Protein AF-A0AAQ4FHE1-F1 (afdb_monomer_lite)

Radius of gyration: 30.02 Å; chains: 1; bounding box: 48×17×109 Å

Foldseek 3Di:
DDDDDDDPPDPDPPPVCVPPPLPDQPCVLLVQLVVLLVQLVVLLVCLVVQLVVCVDPPDDVVSNVSSVVSNVSSVVSNVSSVVSNVVSVVVVVVSVVVVVVVVVVVVVVVVVVVVVVVPD

pLDDT: mean 73.95, std 18.7, range [36.97, 95.25]

Structure (mmCIF, N/CA/C/O backbone):
data_AF-A0AAQ4FHE1-F1
#
_entry.id   AF-A0AAQ4FHE1-F1
#
loop_
_atom_site.group_PDB
_atom_site.id
_atom_site.type_symbol
_atom_site.label_atom_id
_atom_site.label_alt_id
_atom_site.label_comp_id
_atom_site.label_asym_id
_atom_site.label_entity_id
_atom_site.label_seq_id
_atom_site.pdbx_PDB_ins_code
_atom_site.Cartn_x
_atom_site.Cartn_y
_atom_site.Cartn_z
_atom_site.occupancy
_atom_site.B_iso_or_equiv
_atom_site.auth_seq_id
_atom_site.auth_comp_id
_atom_site.auth_asym_id
_atom_site.auth_atom_id
_atom_site.pdbx_PDB_model_num
ATOM 1 N N . PRO A 1 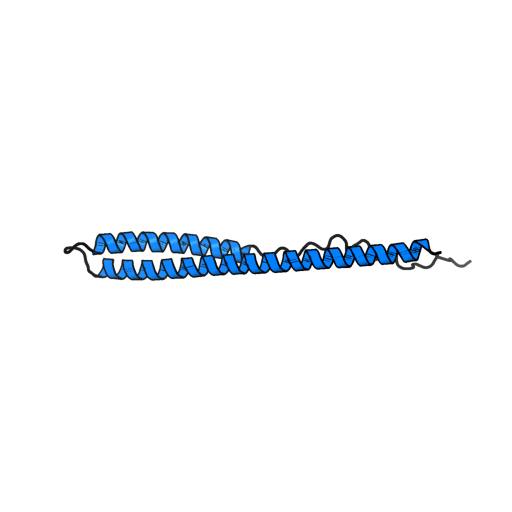1 ? 1.792 11.123 -76.553 1.00 40.34 1 PRO A N 1
ATOM 2 C CA . PRO A 1 1 ? 3.151 10.662 -76.175 1.00 40.34 1 PRO A CA 1
ATOM 3 C C . PRO A 1 1 ? 3.233 10.425 -74.663 1.00 40.34 1 PRO A C 1
ATOM 5 O O . PRO A 1 1 ? 2.769 11.243 -73.879 1.00 40.34 1 PRO A O 1
ATOM 8 N N . ARG A 1 2 ? 3.685 9.225 -74.308 1.00 36.97 2 ARG A N 1
ATOM 9 C CA . ARG A 1 2 ? 3.471 8.519 -73.044 1.00 36.97 2 ARG A CA 1
ATOM 10 C C . ARG A 1 2 ? 4.328 9.094 -71.908 1.00 36.97 2 ARG A C 1
ATOM 12 O O . ARG A 1 2 ? 5.530 9.261 -72.062 1.00 36.97 2 ARG A O 1
ATOM 19 N N . ILE A 1 3 ? 3.674 9.358 -70.781 1.00 50.22 3 ILE A N 1
ATOM 20 C CA . ILE A 1 3 ? 4.248 9.771 -69.497 1.00 50.22 3 ILE A CA 1
ATOM 21 C C . ILE A 1 3 ? 5.111 8.620 -68.960 1.00 50.22 3 ILE A C 1
ATOM 23 O O . ILE A 1 3 ? 4.585 7.539 -68.705 1.00 50.22 3 ILE A O 1
ATOM 27 N N . THR A 1 4 ? 6.410 8.836 -68.763 1.00 45.12 4 THR A N 1
ATOM 28 C CA . THR A 1 4 ? 7.277 7.918 -68.005 1.00 45.12 4 THR A CA 1
ATOM 29 C C . THR A 1 4 ? 7.609 8.544 -66.659 1.00 45.12 4 THR A C 1
ATOM 31 O O . THR A 1 4 ? 8.553 9.317 -66.526 1.00 45.12 4 THR A O 1
ATOM 34 N N . GLN A 1 5 ? 6.779 8.224 -65.663 1.00 46.69 5 GLN A N 1
ATOM 35 C CA . GLN A 1 5 ? 7.109 8.393 -64.250 1.00 46.69 5 GLN A CA 1
ATOM 36 C C . GLN A 1 5 ? 8.278 7.456 -63.897 1.00 46.69 5 GLN A C 1
ATOM 38 O O . GLN A 1 5 ? 8.226 6.283 -64.280 1.00 46.69 5 GLN A O 1
ATOM 43 N N . PRO A 1 6 ? 9.301 7.910 -63.151 1.00 44.78 6 PRO A N 1
ATOM 44 C CA . PRO A 1 6 ? 10.228 6.989 -62.510 1.00 44.78 6 PRO A CA 1
ATOM 45 C C . PRO A 1 6 ? 9.471 6.148 -61.466 1.00 44.78 6 PRO A C 1
ATOM 47 O O . PRO A 1 6 ? 8.480 6.619 -60.891 1.00 44.78 6 PRO A O 1
ATOM 50 N N . PRO A 1 7 ? 9.889 4.892 -61.231 1.00 42.88 7 PRO A N 1
ATOM 51 C CA . PRO A 1 7 ? 9.191 3.994 -60.329 1.00 42.88 7 PRO A CA 1
ATOM 52 C C . PRO A 1 7 ? 9.141 4.610 -58.931 1.00 42.88 7 PRO A C 1
ATOM 54 O O . PRO A 1 7 ? 10.161 5.014 -58.375 1.00 42.88 7 PRO A O 1
ATOM 57 N N . ARG A 1 8 ? 7.936 4.645 -58.348 1.00 41.06 8 ARG A N 1
ATOM 58 C CA . ARG A 1 8 ? 7.704 4.851 -56.913 1.00 41.06 8 ARG A CA 1
ATOM 59 C C . ARG A 1 8 ? 8.249 3.639 -56.150 1.00 41.06 8 ARG A C 1
ATOM 61 O O . ARG A 1 8 ? 7.496 2.837 -55.606 1.00 41.06 8 ARG A O 1
ATOM 68 N N . GLY A 1 9 ? 9.565 3.473 -56.163 1.00 40.47 9 GLY A N 1
ATOM 69 C CA . GLY A 1 9 ? 10.278 2.573 -55.277 1.00 40.47 9 GLY A CA 1
ATOM 70 C C . GLY A 1 9 ? 10.321 3.210 -53.898 1.00 40.47 9 GLY A C 1
ATOM 71 O O . GLY A 1 9 ? 11.111 4.116 -53.671 1.00 40.47 9 GLY A O 1
ATOM 72 N N . ALA A 1 10 ? 9.406 2.773 -53.032 1.00 46.34 10 ALA A N 1
ATOM 73 C CA . ALA A 1 10 ? 9.544 2.730 -51.579 1.00 46.34 10 ALA A CA 1
ATOM 74 C C . ALA A 1 10 ? 10.485 3.788 -50.968 1.00 46.34 10 ALA A C 1
ATOM 76 O O . ALA A 1 10 ? 11.599 3.480 -50.547 1.00 46.34 10 ALA A O 1
ATOM 77 N N . MET A 1 11 ? 10.016 5.034 -50.866 1.00 39.22 11 MET A N 1
ATOM 78 C CA . MET A 1 11 ? 10.663 6.023 -50.008 1.00 39.22 11 MET A CA 1
ATOM 79 C C . MET A 1 11 ? 10.440 5.593 -48.552 1.00 39.22 11 MET A C 1
ATOM 81 O O . MET A 1 11 ? 9.397 5.841 -47.955 1.00 39.22 11 MET A O 1
ATOM 85 N N . SER A 1 12 ? 11.400 4.805 -48.065 1.00 43.47 12 SER A N 1
ATOM 86 C CA . SER A 1 12 ? 11.777 4.580 -46.671 1.00 43.47 12 SER A CA 1
ATOM 87 C C . SER A 1 12 ? 10.635 4.613 -45.648 1.00 43.47 12 SER A C 1
ATOM 89 O O . SER A 1 12 ? 10.485 5.559 -44.875 1.00 43.47 12 SER A O 1
ATOM 91 N N . SER A 1 13 ? 9.947 3.479 -45.502 1.00 42.53 13 SER A N 1
ATOM 92 C CA . SER A 1 13 ? 9.230 3.136 -44.261 1.00 42.53 13 SER A CA 1
ATOM 93 C C . SER A 1 13 ? 10.160 3.073 -43.024 1.00 42.53 13 SER A C 1
ATOM 95 O O . SER A 1 13 ? 9.698 2.761 -41.928 1.00 42.53 13 SER A O 1
ATOM 97 N N . SER A 1 14 ? 11.466 3.335 -43.167 1.00 46.03 14 SER A N 1
ATOM 98 C CA . SER A 1 14 ? 12.472 3.221 -42.107 1.00 46.03 14 SER A CA 1
ATOM 99 C C . SER A 1 14 ? 12.609 4.459 -41.214 1.00 46.03 14 SER A C 1
ATOM 101 O O . SER A 1 14 ?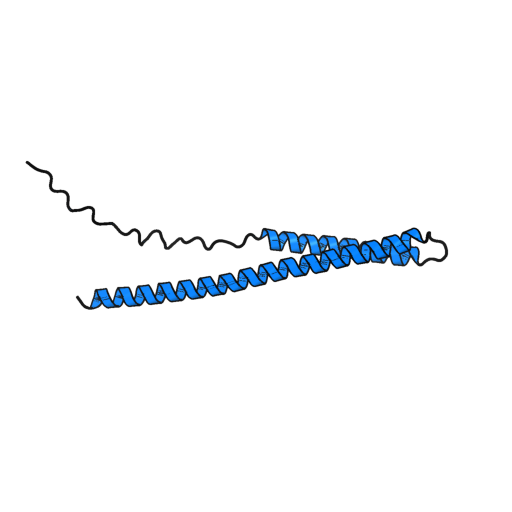 13.163 4.337 -40.126 1.00 46.03 14 SER A O 1
ATOM 103 N N . THR A 1 15 ? 12.080 5.629 -41.591 1.00 44.88 15 THR A N 1
ATOM 104 C CA . THR A 1 15 ? 12.239 6.853 -40.774 1.00 44.88 15 THR A CA 1
ATOM 105 C C . THR A 1 15 ? 11.131 7.034 -39.728 1.00 44.88 15 THR A C 1
ATOM 107 O O . THR A 1 15 ? 11.348 7.672 -38.701 1.00 44.88 15 THR A O 1
ATOM 110 N N . TYR A 1 16 ? 9.964 6.406 -39.908 1.00 41.41 16 TYR A N 1
ATOM 111 C CA . TYR A 1 16 ? 8.843 6.515 -38.959 1.00 41.41 16 TYR A CA 1
ATOM 112 C C . TYR A 1 16 ? 8.949 5.594 -37.731 1.00 41.41 16 TYR A C 1
ATOM 114 O O . TYR A 1 16 ? 8.172 5.743 -36.792 1.00 41.41 16 TYR A O 1
ATOM 122 N N . ALA A 1 17 ? 9.924 4.681 -37.680 1.00 42.94 17 ALA A N 1
ATOM 123 C CA . ALA A 1 17 ? 10.112 3.784 -36.535 1.00 42.94 17 ALA A CA 1
ATOM 124 C C . ALA A 1 17 ? 10.960 4.387 -35.394 1.00 42.94 17 ALA A C 1
ATOM 126 O O . ALA A 1 17 ? 11.123 3.749 -34.356 1.00 42.94 17 ALA A O 1
ATOM 127 N N . TYR A 1 18 ? 11.503 5.602 -35.556 1.00 42.25 18 TYR A N 1
ATOM 128 C CA . TYR A 1 18 ? 12.354 6.232 -34.533 1.00 42.25 18 TYR A CA 1
ATOM 129 C C . TYR A 1 18 ? 11.562 6.895 -33.392 1.00 42.25 18 TYR A C 1
ATOM 131 O O . TYR A 1 18 ? 12.109 7.167 -32.327 1.00 42.25 18 TYR A O 1
ATOM 139 N N . TYR A 1 19 ? 10.254 7.087 -33.581 1.00 42.53 19 TYR A N 1
ATOM 140 C CA . TYR A 1 19 ? 9.312 7.460 -32.527 1.00 42.53 19 TYR A CA 1
ATOM 141 C C . TYR A 1 19 ? 8.550 6.226 -32.048 1.00 42.53 19 TYR A C 1
ATOM 143 O O . TYR A 1 19 ? 7.323 6.207 -32.003 1.00 42.53 19 TYR A O 1
ATOM 151 N N . GLN A 1 20 ? 9.266 5.155 -31.711 1.00 45.88 20 GLN A N 1
ATOM 152 C CA . GLN A 1 20 ? 8.664 4.113 -30.896 1.00 45.88 20 GLN A CA 1
ATOM 153 C C . GLN A 1 20 ? 8.490 4.725 -29.501 1.00 45.88 20 GLN A C 1
ATOM 155 O O . GLN A 1 20 ? 9.416 4.700 -28.692 1.00 45.88 20 GLN A O 1
ATOM 160 N N . GLU A 1 21 ? 7.344 5.378 -29.262 1.00 47.03 21 GLU A N 1
ATOM 161 C CA . GLU A 1 21 ? 6.919 5.798 -27.928 1.00 47.03 21 GLU A CA 1
ATOM 162 C C . GLU A 1 21 ? 7.146 4.607 -27.001 1.00 47.03 21 GLU A C 1
ATOM 164 O O . GLU A 1 21 ? 6.475 3.581 -27.129 1.00 47.03 21 GLU A O 1
ATOM 169 N N . GLU A 1 22 ? 8.149 4.696 -26.119 1.00 53.69 22 GLU A N 1
ATOM 170 C CA . GLU A 1 22 ? 8.379 3.655 -25.126 1.00 53.69 22 GLU A CA 1
ATOM 171 C C . GLU A 1 22 ? 7.050 3.470 -24.388 1.00 53.69 22 GLU A C 1
ATOM 173 O O . GLU A 1 22 ? 6.560 4.434 -23.786 1.00 53.69 22 GLU A O 1
ATOM 178 N N . PRO A 1 23 ? 6.420 2.281 -24.450 1.00 53.16 23 PRO A N 1
ATOM 179 C CA . PRO A 1 23 ? 5.118 2.086 -23.844 1.00 53.16 23 PRO A CA 1
ATOM 180 C C . PRO A 1 23 ? 5.274 2.280 -22.336 1.00 53.16 23 PRO A C 1
ATOM 182 O O . PRO A 1 23 ? 5.776 1.398 -21.627 1.00 53.16 23 PRO A O 1
ATOM 185 N N . ARG A 1 24 ? 4.875 3.464 -21.852 1.00 57.91 24 ARG A N 1
ATOM 186 C CA . ARG A 1 24 ? 4.954 3.847 -20.442 1.00 57.91 24 ARG A CA 1
ATOM 187 C C . ARG A 1 24 ? 4.204 2.805 -19.628 1.00 57.91 24 ARG A C 1
ATOM 189 O O . ARG A 1 24 ? 3.049 2.486 -19.913 1.00 57.91 24 ARG A O 1
ATOM 196 N N . THR A 1 25 ? 4.851 2.263 -18.602 1.00 58.44 25 THR A N 1
ATOM 197 C CA . THR A 1 25 ? 4.159 1.430 -17.622 1.00 58.44 25 THR A CA 1
ATOM 198 C C . THR A 1 25 ? 3.041 2.262 -16.998 1.00 58.44 25 THR A C 1
ATOM 200 O O . THR A 1 25 ? 3.285 3.390 -16.559 1.00 58.44 25 THR A O 1
ATOM 203 N N . PRO A 1 26 ? 1.794 1.763 -16.969 1.00 63.84 26 PRO A N 1
ATOM 204 C CA . PRO A 1 26 ? 0.714 2.510 -16.358 1.00 63.84 26 PRO A CA 1
ATOM 205 C C . PRO A 1 26 ? 1.034 2.686 -14.871 1.00 63.84 26 PRO A C 1
ATOM 207 O O . PRO A 1 26 ? 0.992 1.727 -14.100 1.00 63.84 26 PRO A O 1
ATOM 210 N N . LYS A 1 27 ? 1.303 3.934 -14.462 1.00 74.12 27 LYS A N 1
ATOM 211 C CA . LYS A 1 27 ? 1.557 4.343 -13.064 1.00 74.12 27 LYS A CA 1
ATOM 212 C C . LYS A 1 27 ? 0.397 4.025 -12.112 1.00 74.12 27 LYS A C 1
ATOM 214 O O . LYS A 1 27 ? 0.511 4.225 -10.911 1.00 74.12 27 LYS A O 1
ATOM 219 N N . ARG A 1 28 ? -0.725 3.521 -12.637 1.00 75.06 28 ARG A N 1
ATOM 220 C CA . ARG A 1 28 ? -1.919 3.147 -11.875 1.00 75.06 28 ARG A CA 1
ATOM 221 C C . ARG A 1 28 ? -1.598 2.164 -10.750 1.00 75.06 28 ARG A C 1
ATOM 223 O O . ARG A 1 28 ? -2.038 2.406 -9.641 1.00 75.06 28 ARG A O 1
ATOM 230 N N . TYR A 1 29 ? -0.792 1.127 -10.996 1.00 75.81 29 TYR A N 1
ATOM 231 C CA . TYR A 1 29 ? -0.436 0.149 -9.954 1.00 75.81 29 TYR A CA 1
ATOM 232 C C . TYR A 1 29 ? 0.446 0.746 -8.855 1.00 75.81 29 TYR A C 1
ATOM 234 O O . TYR A 1 29 ? 0.266 0.427 -7.687 1.00 75.81 29 TYR A O 1
ATOM 242 N N . PHE A 1 30 ? 1.348 1.657 -9.223 1.00 84.81 30 PHE A N 1
ATOM 243 C CA . PHE A 1 30 ? 2.164 2.395 -8.265 1.00 84.81 30 PHE A CA 1
ATOM 244 C C . PHE A 1 30 ? 1.303 3.314 -7.395 1.00 84.81 30 PHE A C 1
ATOM 246 O O . PHE A 1 30 ? 1.334 3.216 -6.175 1.00 84.81 30 PHE A O 1
ATOM 253 N N . ASN A 1 31 ? 0.474 4.156 -8.019 1.00 86.81 31 ASN A N 1
ATOM 254 C CA . ASN A 1 31 ? -0.391 5.093 -7.301 1.00 86.81 31 ASN A CA 1
ATOM 255 C C . ASN A 1 31 ? -1.401 4.368 -6.402 1.00 86.81 31 ASN A C 1
ATOM 257 O O . ASN A 1 31 ? -1.653 4.814 -5.288 1.00 86.81 31 ASN A O 1
ATOM 261 N N . LEU A 1 32 ? -1.957 3.248 -6.870 1.00 87.19 32 LEU A N 1
ATOM 262 C CA . LEU A 1 32 ? -2.897 2.433 -6.101 1.00 87.19 32 LEU A CA 1
ATOM 263 C C . LEU A 1 32 ? -2.201 1.742 -4.919 1.00 87.19 32 LEU A C 1
ATOM 265 O O . LEU A 1 32 ? -2.769 1.675 -3.833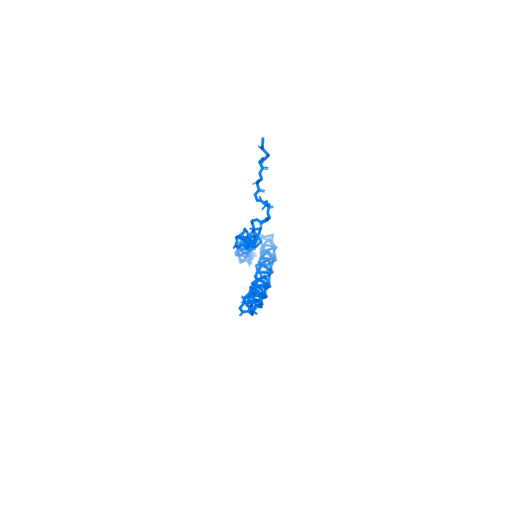 1.00 87.19 32 LEU A O 1
ATOM 269 N N . GLY A 1 33 ? -0.947 1.321 -5.097 1.00 89.62 33 GLY A N 1
ATOM 270 C CA . GLY A 1 33 ? -0.114 0.799 -4.018 1.00 89.62 33 GLY A CA 1
ATOM 271 C C . GLY A 1 33 ? 0.240 1.831 -2.954 1.00 89.62 33 GLY A C 1
ATOM 272 O O . GLY A 1 33 ? 0.103 1.557 -1.764 1.00 89.62 33 GLY A O 1
ATOM 273 N N . VAL A 1 34 ? 0.622 3.040 -3.373 1.00 90.94 34 VAL A N 1
ATOM 274 C CA . VAL A 1 34 ? 0.884 4.164 -2.460 1.00 90.94 34 VAL A CA 1
ATOM 275 C C . VAL A 1 34 ? -0.381 4.534 -1.684 1.00 90.94 34 VAL A C 1
ATOM 277 O O . VAL A 1 34 ? -0.328 4.651 -0.463 1.00 90.94 34 VAL A O 1
ATOM 280 N N . LEU A 1 35 ? -1.529 4.637 -2.362 1.00 91.81 35 LEU A N 1
ATOM 281 C CA . LEU A 1 35 ? -2.825 4.868 -1.716 1.00 91.81 35 LEU A CA 1
ATOM 282 C C . LEU A 1 35 ? -3.154 3.782 -0.687 1.00 91.81 35 LEU A C 1
ATOM 284 O O . LEU A 1 35 ? -3.541 4.112 0.431 1.00 91.81 35 LEU A O 1
ATOM 288 N N . SER A 1 36 ? -2.957 2.507 -1.038 1.00 92.81 36 SER A N 1
ATOM 289 C CA . SER A 1 36 ? -3.161 1.376 -0.124 1.00 92.81 36 SER A CA 1
ATOM 290 C C . SER A 1 36 ? -2.261 1.467 1.109 1.00 92.81 36 SER A C 1
ATOM 292 O O . SER A 1 36 ? -2.737 1.254 2.220 1.00 92.81 36 SER A O 1
ATOM 294 N N . CYS A 1 37 ? -0.986 1.840 0.948 1.00 93.44 37 CYS A N 1
ATOM 295 C CA . CYS A 1 37 ? -0.083 2.067 2.079 1.00 93.44 37 CYS A CA 1
ATOM 296 C C . CYS A 1 37 ? -0.547 3.220 2.974 1.00 93.44 37 CYS A C 1
ATOM 298 O O . CYS A 1 37 ? -0.525 3.081 4.195 1.00 93.44 37 CYS A O 1
ATOM 300 N N . CYS A 1 38 ? -0.980 4.343 2.396 1.00 93.56 38 CYS A N 1
ATOM 301 C CA . CYS A 1 38 ? -1.474 5.482 3.171 1.00 93.56 38 CYS A CA 1
ATOM 302 C C . CYS A 1 38 ? -2.739 5.120 3.960 1.00 93.56 38 CYS A C 1
ATOM 304 O O . CYS A 1 38 ? -2.808 5.380 5.159 1.00 93.56 38 CYS A O 1
ATOM 306 N N . LEU A 1 39 ? -3.713 4.473 3.314 1.00 94.19 39 LEU A N 1
ATOM 307 C CA . LEU A 1 39 ? -4.936 3.992 3.965 1.00 94.19 39 LEU A CA 1
ATOM 308 C C . LEU A 1 39 ? -4.631 2.954 5.050 1.00 94.19 39 LEU A C 1
ATOM 310 O O . LEU A 1 39 ? -5.156 3.056 6.157 1.00 94.19 39 LEU A O 1
ATOM 314 N N . GLY A 1 40 ? -3.747 1.998 4.757 1.00 93.81 40 GLY A N 1
ATOM 315 C CA . GLY A 1 40 ? -3.306 0.987 5.712 1.00 93.81 40 G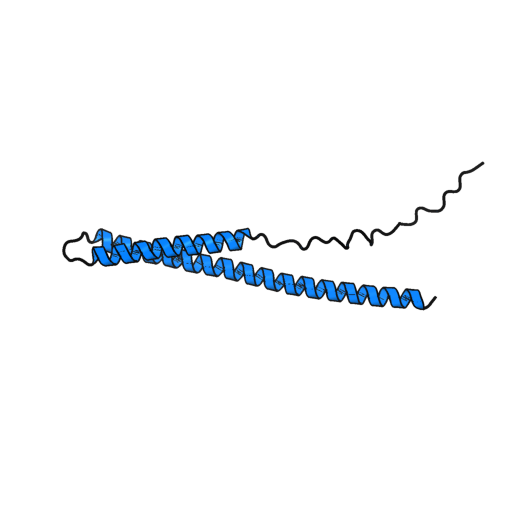LY A CA 1
ATOM 316 C C . GLY A 1 40 ? -2.639 1.600 6.942 1.00 93.81 40 GLY A C 1
ATOM 317 O O . GLY A 1 40 ? -2.998 1.256 8.063 1.00 93.81 40 GLY A O 1
ATOM 318 N N . GLY A 1 41 ? -1.742 2.573 6.749 1.00 92.44 41 GLY A N 1
ATOM 319 C CA . GLY A 1 41 ? -1.074 3.291 7.837 1.00 92.44 41 GLY A CA 1
ATOM 320 C C . GLY A 1 41 ? -2.038 4.095 8.715 1.00 92.44 41 GLY A C 1
ATOM 321 O O . GLY A 1 41 ? -1.927 4.054 9.940 1.00 92.44 41 GLY A O 1
ATOM 322 N N . LEU A 1 42 ? -3.019 4.777 8.115 1.00 94.56 42 LEU A N 1
ATOM 323 C CA . LEU A 1 42 ? -4.053 5.507 8.858 1.00 94.56 42 LEU A CA 1
ATOM 324 C C . LEU A 1 42 ? -4.935 4.564 9.685 1.00 94.56 42 LEU A C 1
ATOM 326 O O . LEU A 1 42 ? -5.145 4.811 10.872 1.00 94.56 42 LEU A O 1
ATOM 330 N N . LEU A 1 43 ? -5.401 3.462 9.089 1.00 94.62 43 LEU A N 1
ATOM 331 C CA . LEU A 1 43 ? -6.194 2.447 9.790 1.00 94.62 43 LEU A CA 1
ATOM 332 C C . LEU A 1 43 ? -5.401 1.777 10.912 1.00 94.62 43 LEU A C 1
A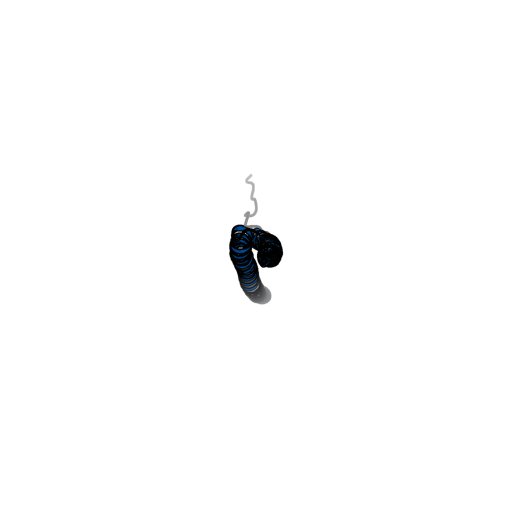TOM 334 O O . LEU A 1 43 ? -5.928 1.587 12.003 1.00 94.62 43 LEU A O 1
ATOM 338 N N . PHE A 1 44 ? -4.126 1.476 10.669 1.00 93.50 44 PHE A N 1
ATOM 339 C CA . PHE A 1 44 ? -3.243 0.906 11.679 1.00 93.50 44 PHE A CA 1
ATOM 340 C C . PHE A 1 44 ? -3.078 1.863 12.864 1.00 93.50 44 PHE A C 1
ATOM 342 O O . PHE A 1 44 ? -3.226 1.460 14.013 1.00 93.50 44 PHE A O 1
ATOM 349 N N . SER A 1 45 ? -2.868 3.152 12.587 1.00 94.00 45 SER A N 1
ATOM 350 C CA . SER A 1 45 ? -2.731 4.196 13.611 1.00 94.00 45 SER A CA 1
ATOM 351 C C . SER A 1 45 ? -4.014 4.358 14.436 1.00 94.00 45 SER A C 1
ATOM 353 O O . SER A 1 45 ? -3.956 4.400 15.663 1.00 94.00 45 SER A O 1
ATOM 355 N N . ALA A 1 46 ? -5.180 4.381 13.782 1.00 93.50 46 ALA A N 1
ATOM 356 C CA . ALA A 1 46 ? -6.480 4.396 14.455 1.00 93.50 46 ALA A CA 1
ATOM 357 C C . ALA A 1 46 ? -6.700 3.136 15.312 1.00 93.50 46 ALA A C 1
ATOM 359 O O . ALA A 1 46 ? -7.197 3.231 16.433 1.00 93.50 46 ALA A O 1
ATOM 360 N N . GLY A 1 47 ? -6.269 1.969 14.823 1.00 92.44 47 GLY A N 1
ATOM 361 C CA . GLY A 1 47 ? -6.283 0.715 15.572 1.00 92.44 47 GLY A CA 1
ATOM 362 C C . GLY A 1 47 ? -5.443 0.774 16.849 1.00 92.44 47 GLY A C 1
ATOM 363 O O . GLY A 1 47 ? -5.932 0.372 17.901 1.00 92.44 47 GLY A O 1
ATOM 364 N N . ILE A 1 48 ? -4.230 1.348 16.799 1.00 92.50 48 ILE A N 1
ATOM 365 C CA . ILE A 1 48 ? -3.398 1.562 18.001 1.00 92.50 48 ILE A CA 1
ATOM 366 C C . ILE A 1 48 ? -4.150 2.414 19.026 1.00 92.50 48 ILE A C 1
ATOM 368 O O . ILE A 1 48 ? -4.209 2.045 20.196 1.00 92.50 48 ILE A O 1
ATOM 372 N N . ILE A 1 49 ? -4.739 3.533 18.594 1.00 91.25 49 ILE A N 1
ATOM 373 C CA . ILE A 1 49 ? -5.466 4.445 19.489 1.00 91.25 49 ILE A CA 1
ATOM 374 C C . ILE A 1 49 ? -6.618 3.705 20.184 1.00 91.25 49 ILE A C 1
ATOM 376 O O . ILE A 1 49 ? -6.761 3.802 21.400 1.00 91.25 49 ILE A O 1
ATOM 380 N N . LEU A 1 50 ? -7.394 2.917 19.435 1.00 89.81 50 LEU A N 1
ATOM 381 C CA . LEU A 1 50 ? -8.506 2.132 19.975 1.00 89.81 50 LEU A CA 1
ATOM 382 C C . LEU A 1 50 ? -8.051 1.041 20.951 1.00 89.81 50 LEU A C 1
ATOM 384 O O . LEU A 1 50 ? -8.684 0.863 21.987 1.00 89.81 50 LEU A O 1
ATOM 388 N N . VAL A 1 51 ? -6.947 0.342 20.663 1.00 90.31 51 VAL A N 1
ATOM 389 C CA . VAL A 1 51 ? -6.385 -0.653 21.592 1.00 90.31 51 VAL A CA 1
ATOM 390 C C . VAL A 1 51 ? -5.926 0.009 22.889 1.00 90.31 51 VAL A C 1
ATOM 392 O O . VAL A 1 51 ? -6.205 -0.514 23.965 1.00 90.31 51 VAL A O 1
ATOM 395 N N . VAL A 1 52 ? -5.254 1.162 22.809 1.00 88.00 52 VAL A N 1
ATOM 396 C CA . VAL A 1 52 ? -4.784 1.900 23.992 1.00 88.00 52 VAL A CA 1
ATOM 397 C C . VAL A 1 52 ? -5.961 2.384 24.840 1.00 88.00 52 VAL A C 1
ATOM 399 O O . VAL A 1 52 ? -5.945 2.189 26.052 1.00 88.00 52 VAL A O 1
ATOM 402 N N . LEU A 1 53 ? -6.997 2.952 24.216 1.00 85.19 53 LEU A N 1
ATOM 403 C CA . LEU A 1 53 ? -8.208 3.390 24.918 1.00 85.19 53 LEU A CA 1
ATOM 404 C C . LEU A 1 53 ? -8.957 2.204 25.545 1.00 85.19 53 LEU A C 1
ATOM 406 O O . LEU A 1 53 ? -9.286 2.238 26.726 1.00 85.19 53 LEU A O 1
ATOM 410 N N . GLY A 1 54 ? -9.136 1.115 24.796 1.00 80.56 54 GLY A N 1
ATOM 411 C CA . GLY A 1 54 ? -9.816 -0.095 25.267 1.00 80.56 54 GLY A CA 1
ATOM 412 C C . GLY A 1 54 ? -9.038 -0.918 26.300 1.00 80.56 54 GLY A C 1
ATOM 413 O O . GLY A 1 54 ? -9.587 -1.867 26.843 1.00 80.56 54 GLY A O 1
ATOM 414 N N . SER A 1 55 ? -7.776 -0.580 26.590 1.00 78.31 55 SER A N 1
ATOM 415 C CA . SER A 1 55 ? -6.983 -1.239 27.644 1.00 78.31 55 SER A CA 1
ATOM 416 C C . SER A 1 55 ? -7.330 -0.739 29.056 1.00 78.31 55 SER A C 1
ATOM 418 O O . SER A 1 55 ? -6.810 -1.256 30.046 1.00 78.31 55 SER A O 1
ATOM 420 N N . SER A 1 56 ? -8.186 0.281 29.164 1.00 77.75 56 SER A N 1
ATOM 421 C CA . SER A 1 56 ? -8.724 0.768 30.432 1.00 77.75 56 SER A CA 1
ATOM 422 C C . SER A 1 56 ? -9.717 -0.241 31.030 1.00 77.75 56 SER A C 1
ATOM 424 O O . SER A 1 56 ? -10.623 -0.689 30.329 1.00 77.75 56 SER A O 1
ATOM 426 N N . PRO A 1 57 ? -9.636 -0.546 32.339 1.00 67.44 57 PRO A N 1
ATOM 427 C CA . PRO A 1 57 ? -10.546 -1.480 33.012 1.00 67.44 57 PRO A CA 1
ATOM 428 C C . PRO A 1 57 ? -12.007 -0.993 33.097 1.00 67.44 57 PRO A C 1
ATOM 430 O O . PRO A 1 57 ? -12.862 -1.723 33.590 1.00 67.44 57 PRO A O 1
ATOM 433 N N . GLN A 1 58 ? -12.296 0.239 32.665 1.00 68.19 58 GLN A N 1
ATOM 434 C CA . GLN A 1 58 ? -13.629 0.855 32.684 1.00 68.19 58 GLN A CA 1
ATOM 435 C C . GLN A 1 58 ? -14.257 0.988 31.288 1.00 68.19 58 GLN A C 1
ATOM 437 O O . GLN A 1 58 ? -15.424 1.362 31.180 1.00 68.19 58 GLN A O 1
ATOM 442 N N . GLU A 1 59 ? -13.502 0.705 30.226 1.00 63.03 59 GLU A N 1
ATOM 443 C CA . GLU A 1 59 ? -13.945 0.863 28.839 1.00 63.03 59 GLU A CA 1
ATOM 444 C C . GLU A 1 59 ? -14.554 -0.445 28.292 1.00 63.03 59 GLU A C 1
ATOM 446 O O . GLU A 1 59 ? -14.197 -1.541 28.731 1.00 63.03 59 GLU A O 1
ATOM 451 N N . PRO A 1 60 ? -15.490 -0.366 27.331 1.00 69.81 60 PRO A N 1
ATOM 452 C CA . PRO A 1 60 ? -16.131 -1.543 26.754 1.00 69.81 60 PRO A CA 1
ATOM 453 C C . PRO A 1 60 ? -15.131 -2.403 25.964 1.00 69.81 60 PRO A C 1
ATOM 455 O O . PRO A 1 60 ? -14.472 -1.909 25.047 1.00 69.81 60 PRO A O 1
ATOM 458 N N . GLU A 1 61 ? -15.101 -3.718 26.230 1.00 75.38 61 GLU A N 1
ATOM 459 C CA . GLU A 1 61 ? -14.233 -4.698 25.538 1.00 75.38 61 GLU A CA 1
ATOM 460 C C . GLU A 1 61 ? -14.324 -4.626 24.001 1.00 75.38 61 GLU A C 1
ATOM 462 O O . GLU A 1 61 ? -13.370 -4.932 23.283 1.00 75.38 61 GLU A O 1
ATOM 467 N N . ALA A 1 62 ? -15.460 -4.156 23.478 1.00 81.56 62 ALA A N 1
ATOM 468 C CA . ALA A 1 62 ? -15.679 -3.935 22.055 1.00 81.56 62 ALA A CA 1
ATOM 469 C C . ALA A 1 62 ? -14.656 -2.975 21.414 1.00 81.56 62 ALA A C 1
ATOM 471 O O . ALA A 1 62 ? -14.291 -3.181 20.257 1.00 81.56 62 ALA A O 1
ATOM 472 N N . LEU A 1 63 ? -14.168 -1.957 22.136 1.00 85.06 63 LEU A N 1
ATOM 473 C CA . LEU A 1 63 ? -13.175 -1.004 21.615 1.00 85.06 63 LEU A CA 1
ATOM 474 C C . LEU A 1 63 ? -11.810 -1.657 21.411 1.00 85.06 63 LEU A C 1
ATOM 476 O O . LEU A 1 63 ? -11.163 -1.430 20.387 1.00 85.06 63 LEU A O 1
ATOM 480 N N . TRP A 1 64 ? -11.401 -2.510 22.349 1.00 87.00 64 TRP A N 1
ATOM 481 C CA . TRP A 1 64 ? -10.148 -3.249 22.255 1.00 87.00 64 TRP A CA 1
ATOM 482 C C . TRP A 1 64 ? -10.169 -4.226 21.071 1.00 87.00 64 TRP A C 1
ATOM 484 O O . TRP A 1 64 ? -9.251 -4.230 20.247 1.00 87.00 64 TRP A O 1
ATOM 494 N N . ILE A 1 65 ? -11.266 -4.979 20.918 1.00 88.06 65 ILE A N 1
ATOM 495 C CA . ILE A 1 65 ? -11.461 -5.901 19.788 1.00 88.06 65 ILE A CA 1
ATOM 496 C C . ILE A 1 65 ? -11.486 -5.131 18.461 1.00 88.06 65 ILE A C 1
ATOM 498 O O . ILE A 1 65 ? -10.801 -5.515 17.511 1.00 88.06 65 ILE A O 1
ATOM 502 N N . ALA A 1 66 ? -12.233 -4.024 18.386 1.00 90.06 66 ALA A N 1
ATOM 503 C CA . ALA A 1 66 ? -12.284 -3.182 17.192 1.00 90.06 66 ALA A CA 1
ATOM 504 C C . ALA A 1 66 ? -10.895 -2.637 16.822 1.00 90.06 66 ALA A C 1
ATOM 506 O O . ALA A 1 66 ? -10.523 -2.646 15.647 1.00 90.06 66 ALA A O 1
ATOM 507 N N . GLY A 1 67 ? -10.101 -2.233 17.816 1.00 91.00 67 GLY A N 1
ATOM 508 C CA . GLY A 1 67 ? -8.720 -1.806 17.622 1.00 91.00 67 GLY A CA 1
ATOM 509 C C . GLY A 1 67 ? -7.841 -2.895 17.004 1.00 91.00 67 GLY A C 1
ATOM 510 O O . GLY A 1 67 ? -7.137 -2.630 16.029 1.00 91.00 67 GLY A O 1
ATOM 511 N N . ILE A 1 68 ? -7.937 -4.138 17.488 1.00 91.88 68 ILE A N 1
ATOM 512 C CA . ILE A 1 68 ? -7.209 -5.285 16.913 1.00 91.88 68 ILE A CA 1
ATOM 513 C C . ILE A 1 68 ? -7.621 -5.538 15.462 1.00 91.88 68 ILE A C 1
ATOM 515 O O . ILE A 1 68 ? -6.763 -5.747 14.602 1.00 91.88 68 ILE A O 1
ATOM 519 N N . VAL A 1 69 ? -8.919 -5.490 15.162 1.00 95.25 69 VAL A N 1
ATOM 520 C CA . VAL A 1 69 ? -9.412 -5.674 13.791 1.00 95.25 69 VAL A CA 1
ATOM 521 C C . VAL A 1 69 ? -8.864 -4.583 12.865 1.00 95.25 69 VAL A C 1
ATOM 523 O O . VAL A 1 69 ? -8.397 -4.899 11.769 1.00 95.25 69 VAL A O 1
ATOM 526 N N . LEU A 1 70 ? -8.844 -3.319 13.305 1.00 93.50 70 LEU A N 1
ATOM 527 C CA . LEU A 1 70 ? -8.248 -2.222 12.533 1.00 93.50 70 LEU A CA 1
ATOM 528 C C . LEU A 1 70 ? -6.737 -2.390 12.336 1.00 93.50 70 LEU A C 1
ATOM 530 O O . LEU A 1 70 ? -6.243 -2.107 11.244 1.00 93.50 70 LEU A O 1
ATOM 534 N N . LEU A 1 71 ? -6.007 -2.870 13.346 1.00 94.88 71 LEU A N 1
ATOM 535 C CA . LEU A 1 71 ? -4.574 -3.161 13.233 1.00 94.88 71 LEU A CA 1
ATOM 536 C C . LEU A 1 71 ? -4.306 -4.231 12.173 1.00 94.88 71 LEU A C 1
ATOM 538 O O . LEU A 1 71 ? -3.438 -4.052 11.318 1.00 94.88 71 LEU A O 1
ATOM 542 N N . LEU A 1 72 ? -5.071 -5.324 12.188 1.00 95.25 72 LEU A N 1
ATOM 543 C CA . LEU A 1 72 ? -4.932 -6.396 11.203 1.00 95.25 72 LEU A CA 1
ATOM 544 C C . LEU A 1 72 ? -5.307 -5.920 9.796 1.00 95.25 72 LEU A C 1
ATOM 546 O O . LEU A 1 72 ? -4.561 -6.166 8.848 1.00 95.25 72 LEU A O 1
ATOM 550 N N . ALA A 1 73 ? -6.419 -5.196 9.654 1.00 94.69 73 ALA A N 1
ATOM 551 C CA . ALA A 1 73 ? -6.860 -4.656 8.371 1.00 94.69 73 ALA A CA 1
ATOM 552 C C . ALA A 1 73 ? -5.865 -3.628 7.805 1.00 94.69 73 ALA A C 1
ATOM 554 O O . ALA A 1 73 ? -5.486 -3.704 6.635 1.00 94.69 73 ALA A O 1
ATOM 555 N N . GLY A 1 74 ? -5.403 -2.696 8.642 1.00 93.44 74 GLY A N 1
ATOM 556 C CA . GLY A 1 74 ? -4.418 -1.683 8.276 1.00 93.44 74 GLY A CA 1
ATOM 557 C C . GLY A 1 74 ? -3.069 -2.296 7.906 1.00 93.44 74 GLY A C 1
ATOM 558 O O . GLY A 1 74 ? -2.499 -1.958 6.868 1.00 93.44 74 GLY A O 1
ATOM 559 N N . GLY A 1 75 ? -2.599 -3.266 8.697 1.00 92.50 75 GLY A N 1
ATOM 560 C CA . GLY A 1 75 ? -1.377 -4.017 8.419 1.00 92.50 75 GLY A CA 1
ATOM 561 C C . GLY A 1 75 ? -1.457 -4.782 7.096 1.00 92.50 75 GLY A C 1
ATOM 562 O O . GLY A 1 75 ? -0.556 -4.666 6.266 1.00 92.50 75 GLY A O 1
ATOM 563 N N . LEU A 1 76 ? -2.556 -5.500 6.844 1.00 94.44 76 LEU A N 1
ATOM 564 C CA . LEU A 1 76 ? -2.765 -6.227 5.588 1.00 94.44 76 LEU A CA 1
ATOM 565 C C . LEU A 1 76 ? -2.739 -5.282 4.376 1.00 94.44 76 LEU A C 1
ATOM 567 O O . LEU A 1 76 ? -2.042 -5.547 3.395 1.00 94.44 76 LEU A O 1
ATOM 571 N N . LEU A 1 77 ? -3.458 -4.157 4.451 1.00 93.00 77 LEU A N 1
ATOM 572 C CA . LEU A 1 77 ? -3.473 -3.134 3.399 1.00 93.00 77 LEU A CA 1
ATOM 573 C C . LEU A 1 77 ? -2.090 -2.526 3.152 1.00 93.00 77 LEU A C 1
ATOM 575 O O . LEU A 1 77 ? -1.740 -2.235 2.004 1.00 93.00 77 LEU A O 1
ATOM 579 N N . PHE A 1 78 ? -1.289 -2.369 4.204 1.00 92.25 78 PHE A N 1
ATOM 580 C CA . PHE A 1 78 ? 0.079 -1.878 4.104 1.00 92.25 78 PHE A CA 1
ATOM 581 C C . PHE A 1 78 ? 0.985 -2.870 3.360 1.00 92.25 78 PHE A C 1
ATOM 583 O O . PHE A 1 78 ? 1.670 -2.487 2.411 1.00 92.25 78 PHE A O 1
ATOM 590 N N . PHE A 1 79 ? 0.928 -4.163 3.700 1.00 91.31 79 PHE A N 1
ATOM 591 C CA . PHE A 1 79 ? 1.687 -5.199 2.987 1.00 91.31 79 PHE A CA 1
ATOM 592 C C . PHE A 1 79 ? 1.259 -5.342 1.522 1.00 91.31 79 PHE A C 1
ATOM 594 O O . PHE A 1 79 ? 2.113 -5.461 0.639 1.00 91.31 79 PHE A O 1
ATOM 601 N N . LEU A 1 80 ? -0.045 -5.279 1.238 1.00 91.00 80 LEU A N 1
ATOM 602 C CA . LEU A 1 80 ? -0.566 -5.285 -0.132 1.00 91.00 80 LEU A CA 1
ATOM 603 C C . LEU A 1 80 ? -0.098 -4.055 -0.925 1.00 91.00 80 LEU A C 1
ATOM 605 O O . LEU A 1 80 ? 0.293 -4.177 -2.090 1.00 91.00 80 LEU A O 1
ATOM 609 N N . GLY A 1 81 ? -0.069 -2.885 -0.282 1.00 90.81 81 GLY A N 1
ATOM 610 C CA . GLY A 1 81 ? 0.468 -1.655 -0.856 1.00 90.81 81 GLY A CA 1
ATOM 611 C C . GLY A 1 81 ? 1.937 -1.803 -1.245 1.00 90.81 81 GLY A C 1
ATOM 612 O O . GLY A 1 81 ? 2.276 -1.641 -2.420 1.00 90.81 81 GLY A O 1
ATOM 613 N N . ILE A 1 82 ? 2.793 -2.225 -0.309 1.00 91.50 82 ILE A N 1
ATOM 614 C CA . ILE A 1 82 ? 4.223 -2.465 -0.568 1.00 91.50 82 ILE A CA 1
ATOM 615 C C . ILE A 1 82 ? 4.415 -3.494 -1.686 1.00 91.50 82 ILE A C 1
ATOM 617 O O . ILE A 1 82 ? 5.201 -3.264 -2.606 1.00 91.50 82 ILE A O 1
ATOM 621 N N . GLY A 1 83 ? 3.676 -4.606 -1.648 1.00 88.38 83 GLY A N 1
ATOM 622 C CA . GLY A 1 83 ? 3.764 -5.656 -2.662 1.00 88.38 83 GLY A CA 1
ATOM 623 C C . GLY A 1 83 ? 3.419 -5.150 -4.064 1.00 88.38 83 GLY A C 1
ATOM 624 O O . GLY A 1 83 ? 4.123 -5.449 -5.031 1.00 88.38 83 GLY A O 1
ATOM 625 N N . SER A 1 84 ? 2.378 -4.325 -4.186 1.00 86.56 84 SER A N 1
ATOM 626 C CA . SER A 1 84 ? 1.975 -3.747 -5.473 1.00 86.56 84 SER A CA 1
ATOM 627 C C . SER A 1 84 ? 2.990 -2.733 -6.025 1.00 86.56 84 SER A C 1
ATOM 629 O O . SER A 1 84 ? 3.283 -2.758 -7.225 1.00 86.56 84 SER A O 1
ATOM 631 N N . VAL A 1 85 ? 3.601 -1.908 -5.162 1.00 89.12 85 VAL A N 1
ATOM 632 C CA . VAL A 1 85 ? 4.692 -0.990 -5.534 1.00 89.12 85 VAL A CA 1
ATOM 633 C C . VAL A 1 85 ? 5.938 -1.773 -5.954 1.00 89.12 85 VAL A C 1
ATOM 635 O O . VAL A 1 85 ? 6.527 -1.478 -6.995 1.00 89.12 85 VAL A O 1
ATOM 638 N N . GLY A 1 86 ? 6.308 -2.814 -5.205 1.00 87.25 86 GLY A N 1
ATOM 639 C CA . GLY A 1 86 ? 7.439 -3.682 -5.532 1.00 87.25 86 GLY A CA 1
ATOM 640 C C . GLY A 1 86 ? 7.259 -4.399 -6.870 1.00 87.25 86 GLY A C 1
ATOM 641 O O . GLY A 1 86 ? 8.174 -4.420 -7.693 1.00 87.25 86 GLY A O 1
ATOM 642 N N . LEU A 1 87 ? 6.057 -4.916 -7.147 1.00 86.06 87 LEU A N 1
ATOM 643 C CA . LEU A 1 87 ? 5.743 -5.547 -8.431 1.00 86.06 87 LEU A CA 1
ATOM 644 C C . LEU A 1 87 ? 5.803 -4.544 -9.591 1.00 86.06 87 LEU A C 1
ATOM 646 O O . LEU A 1 87 ? 6.264 -4.886 -10.683 1.00 86.06 87 LEU A O 1
ATOM 650 N N . TYR A 1 88 ? 5.345 -3.310 -9.364 1.00 86.56 88 TYR A N 1
ATOM 651 C CA . TYR A 1 88 ? 5.453 -2.234 -10.343 1.00 86.56 88 TYR A CA 1
ATOM 652 C C . TYR A 1 88 ? 6.923 -1.927 -10.667 1.00 86.56 88 TYR A C 1
ATOM 654 O O . TYR A 1 88 ? 7.292 -1.950 -11.842 1.00 86.56 88 TYR A O 1
ATOM 662 N N . LEU A 1 89 ? 7.769 -1.737 -9.649 1.00 86.19 89 LEU A N 1
ATOM 663 C CA . LEU A 1 89 ? 9.202 -1.476 -9.829 1.00 86.19 89 LEU A CA 1
ATOM 664 C C . LEU A 1 89 ? 9.909 -2.641 -10.532 1.00 86.19 89 LEU A C 1
ATOM 666 O O . LEU A 1 89 ? 10.640 -2.422 -11.492 1.00 86.19 89 LEU A O 1
ATOM 670 N N . ALA A 1 90 ? 9.613 -3.886 -10.150 1.00 85.38 90 ALA A N 1
ATOM 671 C CA . ALA A 1 90 ? 10.188 -5.069 -10.789 1.00 85.38 90 ALA A CA 1
ATOM 672 C C . ALA A 1 90 ? 9.829 -5.170 -12.285 1.00 85.38 90 ALA A C 1
ATOM 674 O O . ALA A 1 90 ? 10.650 -5.582 -13.110 1.00 85.38 90 ALA A O 1
ATOM 675 N N . ARG A 1 91 ? 8.599 -4.789 -12.657 1.00 83.44 91 ARG A N 1
ATOM 676 C CA . ARG A 1 91 ? 8.169 -4.725 -14.063 1.00 83.44 91 ARG A CA 1
ATOM 677 C C . ARG A 1 91 ? 8.826 -3.567 -14.807 1.00 83.44 91 ARG A C 1
ATOM 679 O O . ARG A 1 91 ? 9.195 -3.740 -15.968 1.00 83.44 91 ARG A O 1
ATOM 686 N N . GLU A 1 92 ? 8.972 -2.415 -14.161 1.00 82.25 92 GLU A N 1
ATOM 687 C CA . GLU A 1 92 ? 9.652 -1.258 -14.741 1.00 82.25 92 GLU A CA 1
ATOM 688 C C . GLU A 1 92 ? 11.136 -1.564 -15.006 1.00 82.25 92 GLU A C 1
ATOM 690 O O . GLU A 1 92 ? 11.628 -1.301 -16.104 1.00 82.25 92 GLU A O 1
ATOM 695 N N . ASP A 1 93 ? 11.820 -2.230 -14.074 1.00 83.25 93 ASP A N 1
ATOM 696 C CA . ASP A 1 93 ? 13.215 -2.654 -14.226 1.00 83.25 93 ASP A CA 1
ATOM 697 C C . ASP A 1 93 ? 13.403 -3.689 -15.339 1.00 83.25 93 ASP A C 1
ATOM 699 O O . ASP A 1 93 ? 14.329 -3.568 -16.148 1.00 83.25 93 ASP A O 1
ATOM 703 N N . ARG A 1 94 ? 12.519 -4.695 -15.435 1.00 82.69 94 ARG A N 1
ATOM 704 C CA . ARG A 1 94 ? 12.555 -5.657 -16.553 1.00 82.69 94 ARG A CA 1
ATOM 705 C C . ARG A 1 94 ? 12.407 -4.951 -17.898 1.00 82.69 94 ARG A C 1
ATOM 707 O O . ARG A 1 94 ? 13.182 -5.230 -18.809 1.00 82.69 94 ARG A O 1
ATOM 714 N N . ARG A 1 95 ? 11.487 -3.989 -18.003 1.00 76.50 95 ARG A N 1
ATOM 715 C CA . ARG A 1 95 ? 11.295 -3.217 -19.238 1.00 76.50 95 ARG A CA 1
ATOM 716 C C . ARG A 1 95 ? 12.490 -2.345 -19.584 1.00 76.50 95 ARG A C 1
ATOM 718 O O . ARG A 1 95 ? 12.905 -2.348 -20.736 1.00 76.50 95 ARG A O 1
ATOM 725 N N . LYS A 1 96 ? 13.083 -1.645 -18.612 1.00 79.62 96 LYS A N 1
ATOM 726 C CA . LYS A 1 96 ? 14.304 -0.851 -18.843 1.00 79.62 96 LYS A CA 1
ATOM 727 C C . LYS A 1 96 ? 15.435 -1.723 -19.396 1.00 79.62 96 LYS A C 1
ATOM 729 O O . LYS A 1 96 ? 16.129 -1.318 -20.326 1.00 79.62 96 LYS A O 1
ATOM 734 N N . ARG A 1 97 ? 15.574 -2.954 -18.890 1.00 80.44 97 ARG A N 1
ATOM 735 C CA . ARG A 1 97 ? 16.545 -3.936 -19.406 1.00 80.44 97 ARG A CA 1
ATOM 736 C C . ARG A 1 97 ? 16.214 -4.404 -20.826 1.00 80.44 97 ARG A C 1
ATOM 738 O O . ARG A 1 97 ? 17.124 -4.531 -21.642 1.00 80.44 97 ARG A O 1
ATOM 745 N N . GLU A 1 98 ? 14.947 -4.657 -21.139 1.00 80.56 98 GLU A N 1
ATOM 746 C CA . GLU A 1 98 ? 14.507 -5.045 -22.488 1.00 80.56 98 GLU A CA 1
ATOM 747 C C . GLU A 1 98 ? 14.691 -3.912 -23.508 1.00 80.56 98 GLU A C 1
ATOM 749 O O . GLU A 1 98 ? 15.212 -4.154 -24.596 1.00 80.56 98 GLU A O 1
ATOM 754 N N . ALA A 1 99 ? 14.364 -2.670 -23.139 1.00 77.88 99 ALA A N 1
ATOM 755 C CA . ALA A 1 99 ? 14.574 -1.487 -23.970 1.00 77.88 99 ALA A CA 1
ATOM 756 C C . ALA A 1 99 ? 16.066 -1.238 -24.243 1.00 77.88 99 ALA A C 1
ATOM 758 O O . ALA A 1 99 ? 16.448 -0.977 -25.383 1.00 77.88 99 ALA A O 1
ATOM 759 N N . ALA A 1 100 ? 16.931 -1.391 -23.232 1.00 77.44 100 ALA A N 1
ATOM 760 C CA . ALA A 1 100 ? 18.379 -1.306 -23.417 1.00 77.44 100 ALA A CA 1
ATOM 761 C C . ALA A 1 100 ? 18.890 -2.377 -24.399 1.00 77.44 100 ALA A C 1
ATOM 763 O O . ALA A 1 100 ? 19.627 -2.054 -25.328 1.00 77.44 100 ALA A O 1
ATOM 764 N N . ARG A 1 101 ? 18.431 -3.631 -24.263 1.00 79.88 101 ARG A N 1
ATOM 765 C CA . ARG A 1 101 ? 18.774 -4.725 -25.194 1.00 79.88 101 ARG A CA 1
ATOM 766 C C . ARG A 1 101 ? 18.291 -4.450 -26.620 1.00 79.88 101 ARG A C 1
ATOM 768 O O . ARG A 1 101 ? 19.029 -4.710 -27.569 1.00 79.88 101 ARG A O 1
ATOM 775 N N . ALA A 1 102 ? 17.081 -3.914 -26.780 1.00 75.62 102 ALA A N 1
ATOM 776 C CA . ALA A 1 102 ? 16.539 -3.537 -28.082 1.00 75.62 102 ALA A CA 1
ATOM 777 C C . ALA A 1 102 ? 17.344 -2.396 -28.725 1.00 75.62 102 ALA A C 1
ATOM 779 O O . ALA A 1 102 ? 17.692 -2.491 -29.900 1.00 75.62 102 ALA A O 1
ATOM 780 N N . ARG A 1 103 ? 17.730 -1.366 -27.954 1.00 73.06 103 ARG A N 1
ATOM 781 C CA . ARG A 1 103 ? 18.604 -0.282 -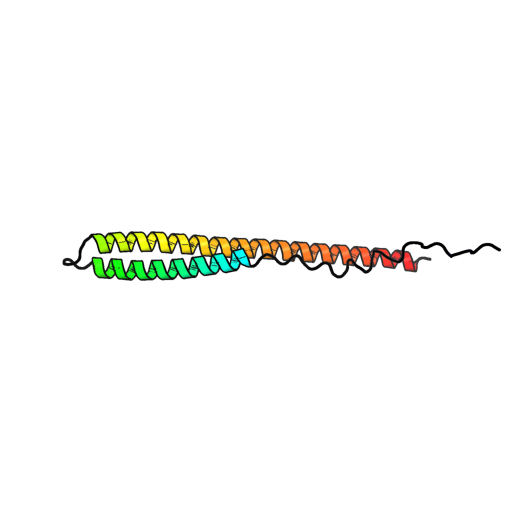28.441 1.00 73.06 103 ARG A CA 1
ATOM 782 C C . ARG A 1 103 ? 19.959 -0.809 -28.906 1.00 73.06 103 ARG A C 1
ATOM 784 O O . ARG A 1 103 ? 20.389 -0.450 -29.996 1.00 73.06 103 ARG A O 1
ATOM 791 N N . THR A 1 104 ? 20.602 -1.702 -28.150 1.00 76.56 104 THR A N 1
ATOM 792 C CA . THR A 1 104 ? 21.875 -2.317 -28.566 1.00 76.56 104 THR A CA 1
ATOM 793 C C . THR A 1 104 ? 21.717 -3.147 -29.843 1.00 76.56 104 THR A C 1
ATOM 795 O O . THR A 1 104 ? 22.563 -3.080 -30.736 1.00 76.56 104 THR A O 1
ATOM 798 N N . ARG A 1 105 ? 20.615 -3.896 -29.983 1.00 70.06 105 ARG A N 1
ATOM 799 C CA . ARG A 1 105 ? 20.319 -4.661 -31.204 1.00 70.06 105 ARG A CA 1
ATOM 800 C C . ARG A 1 105 ? 20.098 -3.749 -32.414 1.00 70.06 105 ARG A C 1
ATOM 802 O O . ARG A 1 105 ? 20.620 -4.028 -33.488 1.00 70.06 105 ARG A O 1
ATOM 809 N N . ASN A 1 106 ? 19.382 -2.645 -32.233 1.00 72.81 106 ASN A N 1
ATOM 810 C CA . ASN A 1 106 ? 19.148 -1.683 -33.306 1.00 72.81 106 ASN A CA 1
ATOM 811 C C . ASN A 1 106 ? 20.457 -0.989 -33.717 1.00 72.81 106 ASN A C 1
ATOM 813 O O . ASN A 1 106 ? 20.753 -0.921 -34.906 1.00 72.81 106 ASN A O 1
ATOM 817 N N . TYR A 1 107 ? 21.290 -0.584 -32.753 1.00 69.75 107 TYR A N 1
ATOM 818 C CA . TYR A 1 107 ? 22.584 0.056 -33.017 1.00 69.75 107 TYR A CA 1
ATOM 819 C C . TYR A 1 107 ? 23.569 -0.872 -33.752 1.00 69.75 107 TYR A C 1
ATOM 821 O O . TYR A 1 107 ? 24.243 -0.475 -34.700 1.00 69.75 107 TYR A O 1
ATOM 829 N N . THR A 1 108 ? 23.623 -2.148 -33.362 1.00 70.25 108 THR A N 1
ATOM 830 C CA . THR A 1 108 ? 24.453 -3.154 -34.050 1.00 70.25 108 THR A CA 1
ATOM 831 C C . THR A 1 108 ? 23.935 -3.464 -35.455 1.00 70.25 108 THR A C 1
ATOM 833 O O . THR A 1 108 ? 24.731 -3.616 -36.380 1.00 70.25 108 THR A O 1
ATOM 836 N N . SER A 1 109 ? 22.612 -3.491 -35.655 1.00 67.94 109 SER A N 1
ATOM 837 C CA . SER A 1 109 ? 22.028 -3.647 -36.992 1.00 67.94 109 SER A CA 1
ATOM 838 C C . SER A 1 109 ? 22.284 -2.444 -37.906 1.00 67.94 109 SER A C 1
ATOM 840 O O . SER A 1 109 ? 22.548 -2.644 -39.089 1.00 67.94 109 SER A O 1
ATOM 842 N N . SER A 1 110 ? 22.289 -1.214 -37.373 1.00 67.62 110 SER A N 1
ATOM 843 C CA . SER A 1 110 ? 22.628 -0.021 -38.156 1.00 67.62 110 SER A CA 1
ATOM 844 C C . SER A 1 110 ? 24.105 0.022 -38.538 1.00 67.62 110 SER A C 1
ATOM 846 O O . SER A 1 110 ? 24.409 0.363 -39.672 1.00 67.62 110 SER A O 1
ATOM 848 N N . LEU A 1 111 ? 25.020 -0.392 -37.652 1.00 64.00 111 LEU A N 1
ATOM 849 C CA . LEU A 1 111 ? 26.450 -0.476 -37.981 1.00 64.00 111 LEU A CA 1
ATOM 850 C C . LEU A 1 111 ? 26.716 -1.491 -39.103 1.00 64.00 111 LEU A C 1
ATOM 852 O O . LEU A 1 111 ? 27.397 -1.174 -40.070 1.00 64.00 111 LEU A O 1
ATOM 856 N N . ARG A 1 112 ? 26.095 -2.676 -39.030 1.00 58.59 112 ARG A N 1
ATOM 857 C CA . ARG A 1 112 ? 26.200 -3.703 -40.081 1.00 58.59 112 ARG A CA 1
ATOM 858 C C . ARG A 1 112 ? 25.585 -3.260 -41.414 1.00 58.59 112 ARG A C 1
ATOM 860 O O . ARG A 1 112 ? 26.059 -3.670 -42.468 1.00 58.59 112 ARG A O 1
ATOM 867 N N . SER A 1 113 ? 24.526 -2.451 -41.374 1.00 57.06 113 SER A N 1
ATOM 868 C CA . SER A 1 113 ? 23.941 -1.858 -42.579 1.00 57.06 113 SER A CA 1
ATOM 869 C C . SER A 1 113 ? 24.854 -0.799 -43.200 1.00 57.06 113 SER A C 1
ATOM 871 O O . SER A 1 113 ? 24.892 -0.703 -44.421 1.00 57.06 113 SER A O 1
ATOM 873 N N . SER A 1 114 ? 25.577 -0.018 -42.394 1.00 56.34 114 SER A N 1
ATOM 874 C CA . SER A 1 114 ? 26.518 0.996 -42.888 1.00 56.34 114 SER A CA 1
ATOM 875 C C . SER A 1 114 ? 27.777 0.384 -43.509 1.00 56.34 114 SER A C 1
ATOM 877 O O . SER A 1 114 ? 28.250 0.899 -44.516 1.00 56.34 114 SER A O 1
ATOM 879 N N . ASP A 1 115 ? 28.274 -0.740 -42.978 1.00 54.03 115 ASP A N 1
ATOM 880 C CA . ASP A 1 115 ? 29.418 -1.461 -43.563 1.00 54.03 115 ASP A CA 1
ATOM 881 C C . ASP A 1 115 ? 29.118 -2.016 -44.965 1.00 54.03 115 ASP A C 1
ATOM 883 O O . ASP A 1 115 ? 30.009 -2.059 -45.804 1.00 54.03 115 ASP A O 1
ATOM 887 N N . MET A 1 116 ? 27.870 -2.400 -45.268 1.00 50.91 116 MET A N 1
ATOM 888 C CA . MET A 1 116 ? 27.509 -2.822 -46.633 1.00 50.91 116 MET A CA 1
ATOM 889 C C . MET A 1 116 ? 27.457 -1.662 -47.636 1.00 50.91 116 MET A C 1
ATOM 891 O O . MET A 1 116 ? 27.640 -1.903 -48.821 1.00 50.91 116 MET A O 1
ATOM 895 N N . VAL A 1 117 ? 27.224 -0.423 -47.189 1.00 50.50 117 VAL A N 1
ATOM 896 C CA . VAL A 1 117 ? 27.121 0.755 -48.076 1.00 50.50 117 VAL A CA 1
ATOM 897 C C . VAL A 1 117 ? 28.499 1.318 -48.454 1.00 50.50 117 VAL A C 1
ATOM 899 O O . VAL A 1 117 ? 28.616 2.045 -49.430 1.00 50.50 117 VAL A O 1
ATOM 902 N N . LEU A 1 118 ? 29.555 0.974 -47.711 1.00 51.91 118 LEU A N 1
ATOM 903 C CA . LEU A 1 118 ? 30.926 1.449 -47.952 1.00 51.91 118 LEU A CA 1
ATOM 904 C C . LEU A 1 118 ? 31.775 0.522 -48.842 1.00 51.91 118 LEU A C 1
ATOM 906 O O . LEU A 1 118 ? 32.934 0.841 -49.101 1.00 51.91 118 LEU A O 1
ATOM 910 N N . VAL A 1 119 ? 31.233 -0.617 -49.283 1.00 51.44 119 VAL A N 1
ATOM 911 C CA . VAL A 1 119 ? 31.958 -1.639 -50.071 1.00 51.44 119 VAL A CA 1
ATOM 912 C C . VAL A 1 119 ? 31.601 -1.595 -51.571 1.00 51.44 119 VAL A C 1
ATOM 914 O O . VAL A 1 119 ? 32.114 -2.407 -52.338 1.00 51.44 119 VAL A O 1
ATOM 917 N N . GLU A 1 120 ? 30.772 -0.644 -52.013 1.00 40.56 120 GLU A N 1
ATOM 918 C CA . GLU A 1 120 ? 30.381 -0.466 -53.427 1.00 40.56 120 GLU A CA 1
ATOM 919 C C . GLU A 1 120 ? 31.084 0.724 -54.099 1.00 40.56 120 GLU A C 1
ATOM 921 O O . GLU A 1 120 ? 31.178 1.802 -53.464 1.00 40.56 120 GLU A O 1
#

Secondary structure (DSSP, 8-state):
----PPP-----TTSGGGG-------THHHHHHHHHHHHHHHHHHHHHHHHHHHTSTTS-HHHHHHHHHHHHHHHHHHHHHHHHHHHHHHHHHHHHHHHHHHHHHHHHHHHHHHHHHT--

Sequence (120 aa):
PRITQPPRGAMSSSTYAYYQEEPRTPKRYFNLGVLSCCLGGLLFSAGIILVVLGSSPQEPEALWIAGIVLLLAGGLLFFLGIGSVGLYLAREDRRKREAARARTRNYTSSLRSSDMVLVE

Organism: Amblyomma americanum (NCBI:txid6943)